Protein AF-A0A6A0AIS4-F1 (afdb_monomer_lite)

Foldseek 3Di:
DDDPCPVVVLVVVLVVQLVVQVVCVVPVVDPDSSNVVSVVVSVVVVVVLQVVVVLVVLVVVCVVCVPPPVDDRFDQPVVPDDSHDGDDD

Structure (mmCIF, N/CA/C/O backbone):
data_AF-A0A6A0AIS4-F1
#
_entry.id   AF-A0A6A0AIS4-F1
#
loop_
_atom_site.group_PDB
_atom_site.id
_atom_site.type_symbol
_atom_site.label_atom_id
_atom_site.label_alt_id
_atom_site.label_comp_id
_atom_site.label_asym_id
_atom_site.label_entity_id
_atom_site.label_seq_id
_atom_site.pdb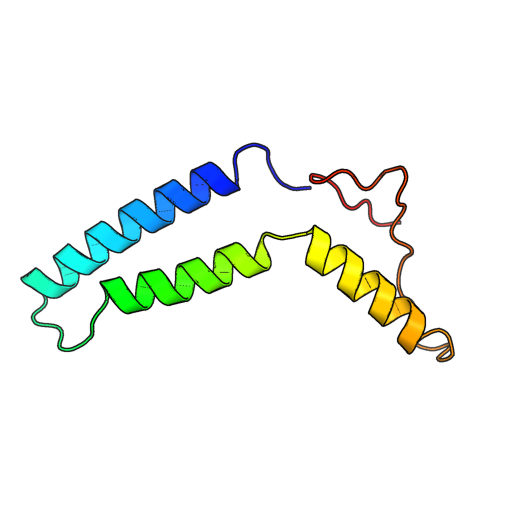x_PDB_ins_code
_atom_site.Cartn_x
_atom_site.Cartn_y
_atom_site.Cartn_z
_atom_site.occupancy
_atom_site.B_iso_or_equiv
_atom_site.auth_seq_id
_atom_site.auth_comp_id
_atom_site.auth_asym_id
_atom_site.auth_atom_id
_atom_site.pdbx_PDB_model_num
ATOM 1 N N . VAL A 1 1 ? -12.544 5.368 8.612 1.00 54.94 1 VAL A N 1
ATOM 2 C CA . VAL A 1 1 ? -13.559 4.916 7.628 1.00 54.94 1 VAL A CA 1
ATOM 3 C C . VAL A 1 1 ? -12.847 4.482 6.355 1.00 54.94 1 VAL A C 1
ATOM 5 O O . VAL A 1 1 ? -12.142 5.328 5.819 1.00 54.94 1 VAL A O 1
ATOM 8 N N . GLN A 1 2 ? -12.960 3.230 5.874 1.00 56.97 2 GLN A N 1
ATOM 9 C CA . GLN A 1 2 ? -12.463 2.913 4.519 1.00 56.97 2 GLN A CA 1
ATOM 10 C C . GLN A 1 2 ? -13.298 3.687 3.517 1.00 56.97 2 GLN A C 1
ATOM 12 O O . GLN A 1 2 ? -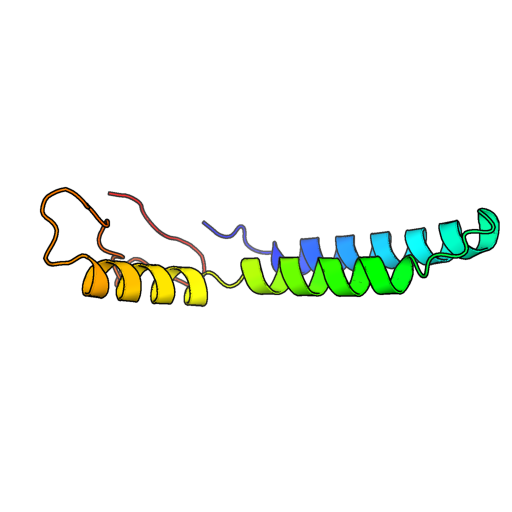14.529 3.582 3.515 1.00 56.97 2 GLN A O 1
ATOM 17 N N . ARG A 1 3 ? -12.633 4.437 2.641 1.00 67.44 3 ARG A N 1
ATOM 18 C CA . ARG A 1 3 ? -13.317 5.022 1.493 1.00 67.44 3 ARG A CA 1
ATOM 19 C C . ARG A 1 3 ? -13.786 3.870 0.592 1.00 67.44 3 ARG A C 1
ATOM 21 O O . ARG A 1 3 ? -12.993 2.971 0.314 1.00 67.44 3 ARG A O 1
ATOM 28 N N . PRO A 1 4 ? -15.059 3.835 0.167 1.00 71.69 4 PRO A N 1
ATOM 29 C CA . PRO A 1 4 ? -15.489 2.872 -0.844 1.00 71.69 4 PRO A CA 1
ATOM 30 C C . PRO A 1 4 ? -14.575 2.977 -2.074 1.00 71.69 4 PRO A C 1
ATOM 32 O O . PRO A 1 4 ? -14.283 4.087 -2.509 1.00 71.69 4 PRO A O 1
ATOM 35 N N . GLY A 1 5 ? -14.108 1.842 -2.600 1.00 78.75 5 GLY A N 1
ATOM 36 C CA . GLY A 1 5 ? -13.216 1.813 -3.765 1.00 78.75 5 GLY A CA 1
ATOM 37 C C . GLY A 1 5 ? -11.715 1.908 -3.459 1.00 78.75 5 GLY A C 1
ATOM 38 O O . GLY A 1 5 ? -10.918 1.958 -4.392 1.00 78.75 5 GLY A O 1
ATOM 39 N N . VAL A 1 6 ? -11.295 1.979 -2.185 1.00 83.50 6 VAL A N 1
ATOM 40 C CA . VAL A 1 6 ? -9.867 2.131 -1.835 1.00 83.50 6 VAL A CA 1
ATOM 41 C C . VAL A 1 6 ? -9.025 0.936 -2.274 1.00 83.50 6 VAL A C 1
ATOM 43 O O . VAL A 1 6 ? -7.911 1.135 -2.743 1.00 83.50 6 VAL A O 1
ATOM 46 N N . ALA A 1 7 ? -9.543 -0.288 -2.161 1.00 84.12 7 ALA A N 1
ATOM 47 C CA . ALA A 1 7 ? -8.804 -1.479 -2.571 1.00 84.12 7 ALA A CA 1
ATOM 48 C C . ALA A 1 7 ? -8.597 -1.505 -4.092 1.00 84.12 7 ALA A C 1
ATOM 50 O O . ALA A 1 7 ? -7.513 -1.833 -4.564 1.00 84.12 7 ALA A O 1
ATOM 51 N N . GLU A 1 8 ? -9.618 -1.108 -4.850 1.00 87.44 8 GLU A N 1
ATOM 52 C CA . GLU A 1 8 ? -9.591 -1.014 -6.306 1.00 87.44 8 GLU A CA 1
ATOM 53 C C . GLU A 1 8 ? -8.643 0.091 -6.787 1.00 87.44 8 GLU A C 1
ATOM 55 O O . GLU A 1 8 ? -7.855 -0.136 -7.705 1.00 87.44 8 GLU A O 1
ATOM 60 N N . ALA A 1 9 ? -8.667 1.262 -6.140 1.00 88.81 9 ALA A N 1
ATOM 61 C CA . ALA A 1 9 ? -7.736 2.352 -6.432 1.00 88.81 9 ALA A CA 1
ATOM 62 C C . ALA A 1 9 ? -6.283 1.930 -6.165 1.00 88.81 9 ALA A C 1
ATOM 64 O O . ALA A 1 9 ? -5.418 2.088 -7.019 1.00 88.81 9 ALA A O 1
ATOM 65 N N . ILE A 1 10 ? -6.034 1.294 -5.020 1.00 89.00 10 ILE A N 1
ATOM 66 C CA . ILE A 1 10 ? -4.705 0.808 -4.648 1.00 89.00 10 ILE A CA 1
ATOM 67 C C . ILE A 1 10 ? -4.220 -0.295 -5.595 1.00 89.00 10 ILE A C 1
ATOM 69 O O . ILE A 1 10 ? -3.054 -0.304 -5.981 1.00 89.00 10 ILE A O 1
ATOM 73 N N . ALA A 1 11 ? -5.098 -1.210 -6.013 1.00 91.31 11 ALA A N 1
ATOM 74 C CA . ALA A 1 11 ? -4.7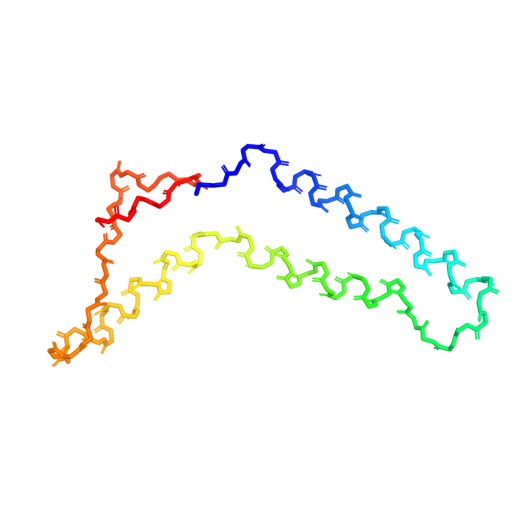53 -2.232 -6.998 1.00 91.31 11 ALA A CA 1
ATOM 75 C C . ALA A 1 11 ? -4.339 -1.612 -8.342 1.00 91.31 11 ALA A C 1
ATOM 77 O O . ALA A 1 11 ? -3.366 -2.062 -8.951 1.00 91.31 11 ALA A O 1
ATOM 78 N N . MET A 1 12 ? -5.043 -0.563 -8.782 1.00 95.31 12 MET A N 1
ATOM 79 C CA . MET A 1 12 ? -4.685 0.189 -9.985 1.00 95.31 12 MET A CA 1
ATOM 80 C C . MET A 1 12 ? -3.318 0.868 -9.837 1.00 95.31 12 MET A C 1
ATOM 82 O O . MET A 1 12 ? -2.471 0.742 -10.722 1.00 95.31 12 MET A O 1
ATOM 86 N N . ASP A 1 13 ? -3.067 1.525 -8.707 1.00 94.69 13 ASP A N 1
ATOM 87 C CA . ASP A 1 13 ? -1.794 2.201 -8.448 1.00 94.69 13 ASP A CA 1
ATOM 88 C C . ASP A 1 13 ? -0.624 1.210 -8.432 1.00 94.69 13 ASP A C 1
ATOM 90 O O . ASP A 1 13 ? 0.396 1.438 -9.084 1.00 94.69 13 ASP A O 1
ATOM 94 N N . VAL A 1 14 ? -0.783 0.062 -7.764 1.00 95.38 14 VAL A N 1
ATOM 95 C CA . VAL A 1 14 ? 0.218 -1.018 -7.752 1.00 95.38 14 VAL A CA 1
ATOM 96 C C . VAL A 1 14 ? 0.494 -1.529 -9.166 1.00 95.38 14 VAL A C 1
ATOM 98 O O . VAL A 1 14 ? 1.653 -1.733 -9.531 1.00 95.38 14 VAL A O 1
ATOM 101 N N . PHE A 1 15 ? -0.543 -1.703 -9.988 1.00 95.44 15 PHE A N 1
ATOM 102 C CA . PHE A 1 15 ? -0.383 -2.122 -11.379 1.00 95.44 15 PHE A CA 1
ATOM 103 C C . PHE A 1 15 ? 0.445 -1.111 -12.189 1.00 95.44 15 PHE A C 1
ATOM 105 O O . PHE A 1 15 ? 1.393 -1.500 -12.880 1.00 95.44 15 PHE A O 1
ATOM 112 N N . ILE A 1 16 ? 0.135 0.183 -12.063 1.00 97.31 16 ILE A N 1
ATOM 113 C CA . ILE A 1 16 ? 0.869 1.263 -12.736 1.00 97.31 16 ILE A CA 1
ATOM 114 C C . ILE A 1 16 ? 2.327 1.300 -12.258 1.00 97.31 16 ILE A C 1
ATOM 116 O O . ILE A 1 16 ? 3.245 1.335 -13.080 1.00 97.31 16 ILE A O 1
ATOM 120 N N . LEU A 1 17 ? 2.560 1.234 -10.945 1.00 96.44 17 LEU A N 1
ATOM 121 C CA . LEU A 1 17 ? 3.902 1.235 -10.357 1.00 96.44 17 LEU A CA 1
ATOM 122 C C . LEU A 1 17 ? 4.734 0.042 -10.825 1.00 96.44 17 LEU A C 1
ATOM 124 O O . LEU A 1 17 ? 5.905 0.203 -11.164 1.00 96.44 17 LEU A O 1
ATOM 128 N N . ARG A 1 18 ? 4.133 -1.147 -10.912 1.00 95.88 18 ARG A N 1
ATOM 129 C CA . ARG A 1 18 ? 4.808 -2.351 -11.403 1.00 95.88 18 ARG A CA 1
ATOM 130 C C . ARG A 1 18 ? 5.212 -2.214 -12.870 1.00 95.88 18 ARG A C 1
ATOM 132 O O . ARG A 1 18 ? 6.306 -2.629 -13.257 1.00 95.88 18 ARG A O 1
ATOM 139 N N . TRP A 1 19 ? 4.354 -1.606 -13.688 1.00 95.81 19 TRP A N 1
ATOM 140 C CA . TRP A 1 19 ? 4.670 -1.312 -15.084 1.00 95.81 19 TRP A CA 1
ATOM 141 C C . TRP A 1 19 ? 5.817 -0.298 -15.212 1.00 95.81 19 TRP A C 1
ATOM 143 O O . TRP A 1 19 ? 6.775 -0.538 -15.952 1.00 95.81 19 TRP A O 1
ATOM 153 N N . LEU A 1 20 ? 5.783 0.785 -14.430 1.00 95.94 20 LEU A N 1
ATOM 154 C CA . LEU A 1 20 ? 6.862 1.775 -14.376 1.00 95.94 20 LEU A CA 1
ATOM 155 C C . LEU A 1 20 ? 8.179 1.168 -13.880 1.00 95.94 20 LEU A C 1
ATOM 157 O O . LEU A 1 20 ? 9.233 1.471 -14.431 1.00 95.94 20 LEU A O 1
ATOM 161 N N . ALA A 1 21 ? 8.134 0.268 -12.899 1.00 94.38 21 ALA A N 1
ATOM 162 C CA . ALA A 1 21 ? 9.300 -0.453 -12.398 1.00 94.38 21 ALA A CA 1
ATOM 163 C C . ALA A 1 21 ? 9.940 -1.342 -13.476 1.00 94.38 21 ALA A C 1
ATOM 165 O O . ALA A 1 21 ? 11.165 -1.370 -13.616 1.00 94.38 21 ALA A O 1
ATOM 166 N N . ALA A 1 22 ? 9.125 -2.025 -14.287 1.00 92.38 22 ALA A N 1
ATOM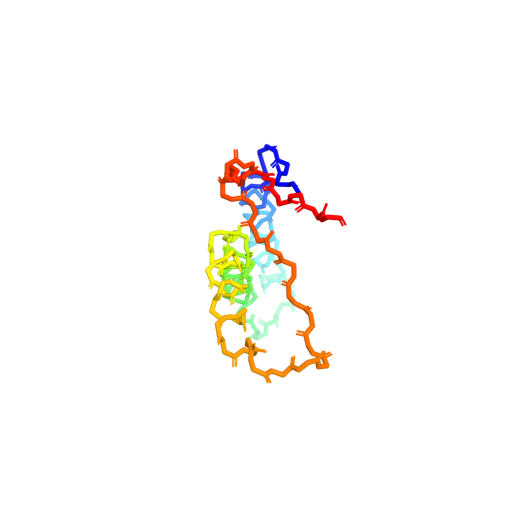 167 C CA . ALA A 1 22 ? 9.615 -2.805 -15.421 1.00 92.38 22 ALA A CA 1
ATOM 168 C C . ALA A 1 22 ? 10.277 -1.910 -16.484 1.00 92.38 22 ALA A C 1
ATOM 170 O O . ALA A 1 22 ? 11.336 -2.255 -17.019 1.00 92.38 22 ALA A O 1
ATOM 171 N N . LEU A 1 23 ? 9.696 -0.735 -16.752 1.00 93.31 23 LEU A N 1
ATOM 172 C CA . LEU A 1 23 ? 10.280 0.254 -17.655 1.00 93.31 23 LEU A CA 1
ATOM 173 C C . LEU A 1 23 ? 11.605 0.802 -17.098 1.00 93.31 23 LEU A C 1
ATOM 175 O O . LEU A 1 23 ? 12.622 0.775 -17.786 1.00 93.31 23 LEU A O 1
ATOM 179 N N . ALA A 1 24 ? 11.638 1.212 -15.832 1.00 92.25 24 ALA A N 1
ATOM 180 C CA . ALA A 1 24 ? 12.838 1.716 -15.172 1.00 92.25 24 ALA A CA 1
ATOM 181 C C . ALA A 1 24 ? 13.971 0.679 -15.165 1.00 92.25 24 ALA A C 1
ATOM 183 O O . ALA A 1 24 ? 15.114 1.019 -15.460 1.00 92.25 24 ALA A O 1
ATOM 184 N N . ARG A 1 25 ? 13.665 -0.602 -14.925 1.00 88.75 25 ARG A N 1
ATOM 185 C CA . ARG A 1 25 ? 14.650 -1.690 -15.017 1.00 88.75 25 ARG A CA 1
ATOM 186 C C . ARG A 1 25 ? 15.214 -1.827 -16.433 1.00 88.75 25 ARG A C 1
ATOM 188 O O . ARG A 1 25 ? 16.427 -1.926 -16.602 1.00 88.75 25 ARG A O 1
ATOM 195 N N . ARG A 1 26 ? 14.347 -1.801 -17.453 1.00 87.69 26 ARG A N 1
ATOM 196 C CA . ARG A 1 26 ? 14.742 -1.956 -18.863 1.00 87.69 26 ARG A CA 1
ATOM 197 C C . ARG A 1 26 ? 15.614 -0.802 -19.366 1.00 87.69 26 ARG A C 1
ATOM 199 O O . ARG A 1 26 ? 16.549 -1.050 -20.121 1.00 87.69 26 ARG A O 1
ATOM 206 N N . TRP A 1 27 ? 15.314 0.434 -18.972 1.00 89.12 27 TRP A N 1
ATOM 207 C CA . TRP A 1 27 ? 15.987 1.630 -19.499 1.00 89.12 27 TRP A CA 1
ATOM 208 C C . TRP A 1 27 ? 17.109 2.148 -18.589 1.00 89.12 27 TRP A C 1
ATOM 210 O O . TRP A 1 27 ? 18.074 2.727 -19.077 1.00 89.12 27 TRP A O 1
ATOM 220 N N . GLY A 1 28 ? 17.022 1.907 -17.280 1.00 83.69 28 GLY A N 1
ATOM 221 C CA . GLY A 1 28 ? 17.959 2.415 -16.275 1.00 83.69 28 GLY A CA 1
ATOM 222 C C . GLY A 1 28 ? 19.173 1.528 -15.995 1.00 83.69 28 GLY A C 1
ATOM 223 O O . GLY A 1 28 ? 19.985 1.899 -15.153 1.00 83.69 28 GLY A O 1
ATOM 224 N N . ARG A 1 29 ? 19.310 0.361 -16.653 1.00 80.62 29 ARG A N 1
ATOM 225 C CA . ARG A 1 29 ? 20.389 -0.627 -16.399 1.00 80.62 29 ARG A CA 1
ATOM 226 C C . ARG A 1 29 ? 20.563 -0.966 -14.909 1.00 80.62 29 ARG A C 1
ATOM 228 O O . ARG A 1 29 ? 21.674 -1.165 -14.425 1.00 80.62 29 ARG A O 1
ATOM 235 N N . LEU A 1 30 ? 19.457 -1.007 -14.175 1.00 83.19 30 LEU A N 1
ATOM 236 C CA . LEU A 1 30 ? 19.468 -1.301 -12.748 1.00 83.19 30 LEU A CA 1
ATOM 237 C C . LEU A 1 30 ? 19.681 -2.802 -12.532 1.00 83.19 30 LEU A C 1
ATOM 239 O O . LEU A 1 30 ? 19.023 -3.622 -13.170 1.00 83.19 30 LEU A O 1
ATOM 243 N N . ASN A 1 31 ? 20.562 -3.155 -11.594 1.00 83.38 31 ASN A N 1
ATOM 244 C CA . ASN A 1 31 ? 20.768 -4.549 -11.177 1.00 83.38 31 ASN A CA 1
ATOM 245 C C . ASN A 1 31 ? 19.677 -5.049 -10.215 1.00 83.38 31 ASN A C 1
ATOM 247 O O . ASN A 1 31 ? 19.607 -6.240 -9.925 1.00 83.38 31 ASN A O 1
ATOM 251 N N . THR A 1 32 ? 18.824 -4.149 -9.725 1.00 85.38 32 THR A N 1
ATOM 252 C CA . THR A 1 32 ? 17.737 -4.462 -8.795 1.00 85.38 32 THR A CA 1
ATOM 253 C C . THR A 1 32 ? 16.482 -4.896 -9.545 1.00 85.38 32 THR A C 1
ATOM 255 O O . THR A 1 32 ? 16.064 -4.245 -10.508 1.00 85.38 32 THR A O 1
ATOM 258 N N . ASP A 1 33 ? 15.832 -5.958 -9.067 1.00 89.06 33 ASP A N 1
ATOM 259 C CA . ASP A 1 33 ? 14.515 -6.367 -9.558 1.00 89.06 33 ASP A CA 1
ATOM 260 C C . ASP A 1 33 ? 13.412 -5.453 -8.998 1.00 89.06 33 ASP A C 1
ATOM 262 O O . ASP A 1 33 ? 12.735 -5.768 -8.020 1.00 89.06 33 ASP A O 1
ATOM 266 N N . LEU A 1 34 ? 13.271 -4.266 -9.600 1.00 91.12 34 LEU A N 1
ATOM 267 C CA . LEU A 1 34 ? 12.269 -3.283 -9.184 1.00 91.12 34 LEU A CA 1
ATOM 268 C C . LEU A 1 34 ? 10.827 -3.827 -9.217 1.00 91.12 34 LEU A C 1
ATOM 270 O O . LEU A 1 34 ? 10.098 -3.552 -8.267 1.00 91.12 34 LEU A O 1
ATOM 274 N N . PRO A 1 35 ? 10.382 -4.587 -10.243 1.00 92.31 35 PRO A N 1
ATOM 275 C CA . PRO A 1 35 ? 9.069 -5.230 -10.209 1.00 92.31 35 PRO A CA 1
ATOM 276 C C . PRO A 1 35 ? 8.843 -6.095 -8.966 1.00 92.31 35 PRO A C 1
ATOM 278 O O . PRO A 1 35 ? 7.811 -5.951 -8.319 1.00 92.31 35 PRO A O 1
ATOM 281 N N . SER A 1 36 ? 9.813 -6.935 -8.592 1.00 93.38 36 SER A N 1
ATOM 282 C CA . SER A 1 36 ? 9.697 -7.772 -7.391 1.00 93.38 36 SER A CA 1
ATOM 283 C C . SER A 1 36 ? 9.629 -6.950 -6.104 1.00 93.38 36 SER A C 1
ATOM 285 O O . SER A 1 36 ? 8.867 -7.292 -5.205 1.00 93.38 36 SER A O 1
ATOM 287 N N . LEU A 1 37 ? 10.369 -5.839 -6.029 1.00 93.31 37 LEU A N 1
ATOM 288 C CA . LEU A 1 37 ? 10.290 -4.916 -4.894 1.00 93.31 37 LEU A CA 1
ATOM 289 C C . LEU A 1 37 ? 8.895 -4.281 -4.769 1.00 93.31 37 LEU A C 1
ATOM 291 O O . LEU A 1 37 ? 8.361 -4.165 -3.666 1.00 93.31 37 LEU A O 1
ATOM 295 N N . VAL A 1 38 ? 8.288 -3.891 -5.896 1.00 94.88 38 VAL A N 1
ATOM 296 C CA . VAL A 1 38 ? 6.910 -3.374 -5.921 1.00 94.88 38 VAL A CA 1
ATOM 297 C C . VAL A 1 38 ? 5.916 -4.448 -5.476 1.00 94.88 38 VAL A C 1
ATOM 299 O O . VAL A 1 38 ? 5.016 -4.140 -4.697 1.00 94.88 38 VAL A O 1
ATOM 302 N N . ASP A 1 39 ? 6.091 -5.697 -5.915 1.00 94.25 39 ASP A N 1
ATOM 303 C CA . ASP A 1 39 ? 5.225 -6.817 -5.526 1.00 94.25 39 ASP A CA 1
ATOM 304 C C . ASP A 1 39 ? 5.283 -7.076 -4.000 1.00 94.25 39 ASP A C 1
ATOM 306 O O . ASP A 1 39 ? 4.246 -7.258 -3.353 1.00 94.25 39 ASP A O 1
ATOM 310 N N . GLU A 1 40 ? 6.476 -7.031 -3.394 1.00 94.38 40 GLU A N 1
ATOM 311 C CA . GLU A 1 40 ? 6.653 -7.189 -1.943 1.00 94.38 40 GLU A CA 1
ATOM 312 C C . GLU A 1 40 ? 6.015 -6.038 -1.153 1.00 94.38 40 GLU A C 1
ATOM 314 O O . GLU A 1 40 ? 5.258 -6.270 -0.199 1.00 94.38 40 GLU A O 1
ATOM 319 N N . TRP A 1 41 ? 6.263 -4.798 -1.582 1.00 93.69 41 TRP A N 1
ATOM 320 C CA . TRP A 1 41 ? 5.669 -3.613 -0.971 1.00 93.69 41 TRP A CA 1
ATOM 321 C C . TRP A 1 41 ? 4.137 -3.647 -1.043 1.00 93.69 41 TRP A C 1
ATOM 323 O O . TRP A 1 41 ? 3.465 -3.473 -0.022 1.00 93.69 41 TRP A O 1
ATOM 333 N N . ALA A 1 42 ? 3.579 -3.959 -2.216 1.00 93.12 42 ALA A N 1
ATOM 334 C CA . ALA A 1 42 ? 2.139 -4.068 -2.421 1.00 93.12 42 ALA A CA 1
ATOM 335 C C . ALA A 1 42 ? 1.520 -5.137 -1.515 1.00 93.12 42 ALA A C 1
ATOM 337 O O . ALA A 1 42 ? 0.482 -4.903 -0.898 1.00 93.12 42 ALA A O 1
ATOM 338 N N . SER A 1 43 ? 2.178 -6.292 -1.372 1.00 91.25 43 SER A N 1
ATOM 339 C CA . SER A 1 43 ? 1.735 -7.341 -0.452 1.00 91.25 43 SER A CA 1
ATOM 340 C C . SER A 1 43 ? 1.639 -6.835 0.992 1.00 91.25 43 SER A C 1
ATOM 342 O O . SER A 1 43 ? 0.684 -7.169 1.694 1.00 91.25 43 SER A O 1
ATOM 344 N N . SER A 1 44 ? 2.587 -6.006 1.446 1.00 89.69 44 SER A N 1
ATOM 345 C CA . SER A 1 44 ? 2.523 -5.397 2.782 1.00 89.69 44 SER A CA 1
ATOM 346 C C . SER A 1 44 ? 1.386 -4.397 2.920 1.00 89.69 44 SER A C 1
ATOM 348 O O . SER A 1 44 ? 0.607 -4.486 3.867 1.00 89.69 44 SER A O 1
ATOM 350 N N . LEU A 1 45 ? 1.229 -3.520 1.933 1.00 88.75 45 LEU A N 1
ATOM 351 C CA . LEU A 1 45 ? 0.166 -2.524 1.905 1.00 88.75 45 LEU A CA 1
ATOM 352 C C . LEU A 1 45 ? -1.231 -3.178 1.946 1.00 88.75 45 LEU A C 1
ATOM 354 O O . LEU A 1 45 ? -2.097 -2.774 2.721 1.00 88.75 45 LEU A O 1
ATOM 358 N N . PHE A 1 46 ? -1.442 -4.252 1.176 1.00 86.31 46 PHE A N 1
ATOM 359 C CA . PHE A 1 46 ? -2.695 -5.016 1.207 1.00 86.31 46 PHE A CA 1
ATOM 360 C C . PHE A 1 46 ? -2.939 -5.730 2.540 1.00 86.31 46 PHE A C 1
ATOM 362 O O . PHE A 1 46 ? -4.094 -5.873 2.942 1.00 86.31 46 PHE A O 1
ATOM 369 N N . ARG A 1 47 ? -1.887 -6.152 3.256 1.00 83.56 47 ARG A N 1
ATOM 370 C CA . ARG A 1 47 ? -2.035 -6.709 4.612 1.00 83.56 47 ARG A CA 1
ATOM 371 C C . ARG A 1 47 ? -2.479 -5.655 5.625 1.00 83.56 47 ARG A C 1
ATOM 373 O O . ARG A 1 47 ? -3.238 -6.000 6.528 1.00 83.56 47 ARG A O 1
ATOM 380 N N . GLU A 1 48 ? -2.010 -4.419 5.487 1.00 78.00 48 GLU A N 1
ATOM 381 C CA . GLU A 1 48 ? -2.355 -3.302 6.379 1.00 78.00 48 GLU A CA 1
ATOM 382 C C . GLU A 1 48 ? -3.773 -2.766 6.140 1.00 78.00 48 GLU A C 1
ATOM 384 O O . GLU A 1 48 ? -4.416 -2.285 7.068 1.00 78.00 48 GLU A O 1
ATOM 389 N N . LEU A 1 49 ? -4.315 -2.922 4.929 1.00 77.75 49 LEU A N 1
ATOM 390 C CA . LEU A 1 49 ? -5.692 -2.531 4.601 1.00 77.75 49 LEU A CA 1
ATOM 391 C C . LEU A 1 49 ? -6.777 -3.398 5.265 1.00 77.75 49 LEU A C 1
ATOM 393 O O . LEU A 1 49 ? -7.957 -3.048 5.204 1.00 77.75 49 LEU A O 1
ATOM 397 N N . ASP A 1 50 ? -6.434 -4.525 5.893 1.00 73.00 50 ASP A N 1
ATOM 398 C CA . ASP A 1 50 ? -7.412 -5.380 6.571 1.00 73.00 50 ASP A CA 1
ATOM 399 C C . ASP A 1 50 ? -7.761 -4.851 7.974 1.00 73.00 50 ASP A C 1
ATOM 401 O O . ASP A 1 50 ? -7.237 -5.299 8.996 1.00 73.00 50 ASP A O 1
ATOM 405 N N . TYR A 1 51 ? -8.731 -3.936 8.046 1.00 66.88 51 TYR A N 1
ATOM 406 C CA . TYR A 1 51 ? -9.235 -3.412 9.322 1.00 66.88 51 TYR A CA 1
ATOM 407 C C . TYR A 1 51 ? -9.900 -4.461 10.223 1.00 66.88 51 TYR A C 1
ATOM 409 O O . TYR A 1 51 ? -10.107 -4.206 11.409 1.00 66.88 51 TYR A O 1
ATOM 417 N N . ARG A 1 52 ? -10.210 -5.667 9.722 1.00 66.12 52 ARG A N 1
ATOM 418 C CA . ARG A 1 52 ? -10.674 -6.761 10.591 1.00 66.12 52 ARG A CA 1
ATOM 419 C C . ARG A 1 52 ? -9.524 -7.265 11.457 1.00 66.12 52 ARG A C 1
ATOM 421 O O . ARG A 1 52 ? -9.738 -7.568 12.629 1.00 66.12 52 ARG A O 1
ATOM 428 N N . ARG A 1 53 ? -8.302 -7.310 10.911 1.00 68.50 53 ARG A N 1
ATOM 429 C CA . ARG A 1 53 ? -7.088 -7.630 11.679 1.00 68.50 53 ARG A CA 1
ATOM 430 C C . ARG A 1 53 ? -6.776 -6.555 12.703 1.00 68.50 53 ARG A C 1
ATOM 432 O O . ARG A 1 53 ? -6.460 -6.894 13.839 1.00 68.50 53 ARG A O 1
ATOM 439 N N . GLU A 1 54 ? -6.919 -5.287 12.333 1.00 70.19 54 GLU A N 1
ATOM 440 C CA . GLU A 1 54 ? -6.747 -4.175 13.270 1.00 70.19 54 GLU A CA 1
ATOM 441 C C . GLU A 1 54 ? -7.750 -4.261 14.431 1.00 70.19 54 GLU A C 1
ATOM 443 O O . GLU A 1 54 ? -7.355 -4.205 15.596 1.00 70.19 54 GLU A O 1
ATOM 448 N N . ALA A 1 55 ? -9.026 -4.538 14.139 1.00 71.62 55 ALA A N 1
ATOM 449 C CA . ALA A 1 55 ? -10.052 -4.720 15.162 1.00 71.62 55 ALA A CA 1
ATOM 450 C C . ALA A 1 55 ? -9.765 -5.911 16.100 1.00 71.62 55 ALA A C 1
ATOM 452 O O . ALA A 1 55 ? -9.909 -5.798 17.319 1.00 71.62 55 ALA A O 1
ATOM 453 N N . LEU A 1 56 ? -9.317 -7.049 15.558 1.00 75.88 56 LEU A N 1
ATOM 454 C CA . LEU A 1 56 ? -8.937 -8.223 16.354 1.00 75.88 56 LEU A CA 1
ATOM 455 C C . LEU A 1 56 ? -7.702 -7.958 17.225 1.00 75.88 56 LEU A C 1
ATOM 457 O O . LEU A 1 56 ? -7.667 -8.367 18.388 1.00 75.88 56 LEU A O 1
ATOM 461 N N . ASN A 1 57 ? -6.702 -7.260 16.687 1.00 79.06 57 ASN A N 1
ATOM 462 C CA . ASN A 1 57 ? -5.507 -6.885 17.436 1.00 79.06 57 ASN A CA 1
ATOM 463 C C . ASN A 1 57 ? -5.845 -5.917 18.569 1.00 79.06 57 ASN A C 1
ATOM 465 O O . ASN A 1 57 ? -5.375 -6.118 19.685 1.00 79.06 57 ASN A O 1
ATOM 469 N N . ALA A 1 58 ? -6.716 -4.937 18.334 1.00 76.38 58 ALA A N 1
ATOM 470 C CA . ALA A 1 58 ? -7.178 -4.021 19.370 1.00 76.38 58 ALA A CA 1
ATOM 471 C C . ALA A 1 58 ? -8.002 -4.732 20.465 1.00 76.38 58 ALA A C 1
ATOM 473 O O . ALA A 1 58 ? -7.834 -4.429 21.646 1.00 76.38 58 ALA A O 1
ATOM 474 N N . GLN A 1 59 ? -8.826 -5.732 20.121 1.00 79.38 59 GLN A N 1
ATOM 475 C CA . GLN A 1 59 ? -9.504 -6.567 21.126 1.00 79.38 59 GLN A CA 1
ATOM 476 C C . GLN A 1 59 ? -8.513 -7.381 21.965 1.00 79.38 59 GLN A C 1
ATOM 478 O O . GLN A 1 59 ? -8.607 -7.377 23.192 1.00 79.38 59 GLN A O 1
ATOM 483 N N . ARG A 1 60 ? -7.532 -8.034 21.328 1.00 82.69 60 ARG A N 1
ATOM 484 C CA . ARG A 1 60 ? -6.469 -8.764 22.041 1.00 82.69 60 ARG A CA 1
ATOM 485 C C . ARG A 1 60 ? -5.655 -7.844 22.942 1.00 82.69 60 ARG A C 1
ATOM 487 O O . ARG A 1 60 ? -5.382 -8.206 24.080 1.00 82.69 60 ARG A O 1
ATOM 494 N N . PHE A 1 61 ? -5.308 -6.658 22.455 1.00 81.94 61 PHE A N 1
ATOM 495 C CA . PHE A 1 61 ? -4.596 -5.642 23.221 1.00 81.94 61 PHE A CA 1
ATOM 496 C C . PHE A 1 61 ? -5.409 -5.223 24.454 1.00 81.94 61 PHE A C 1
ATOM 498 O O . PHE A 1 61 ? -4.889 -5.230 25.565 1.00 81.94 61 PHE A O 1
ATOM 505 N N . LYS A 1 62 ? -6.720 -4.996 24.307 1.00 81.06 62 LYS A N 1
ATOM 506 C CA . LYS A 1 62 ? -7.611 -4.724 25.443 1.00 81.06 62 LYS A CA 1
ATOM 507 C C . LYS A 1 62 ? -7.612 -5.854 26.481 1.00 81.06 62 LYS A C 1
ATOM 509 O O . LYS A 1 62 ? -7.582 -5.566 27.671 1.00 81.06 62 LYS A O 1
ATOM 514 N N . THR A 1 63 ? -7.642 -7.121 26.058 1.00 82.31 63 THR A N 1
ATOM 515 C CA . THR A 1 63 ? -7.579 -8.273 26.978 1.00 82.31 63 THR A CA 1
ATOM 516 C C . THR A 1 63 ? -6.225 -8.379 27.675 1.00 82.31 63 THR A C 1
ATOM 518 O O . THR A 1 63 ? -6.174 -8.641 28.871 1.00 82.31 63 THR A O 1
ATOM 521 N N . LEU A 1 64 ? -5.128 -8.169 26.947 1.00 84.50 64 LEU A N 1
ATOM 522 C CA . LEU A 1 64 ? -3.778 -8.274 27.500 1.00 84.50 64 LEU A CA 1
ATOM 523 C C . LEU A 1 64 ? -3.478 -7.170 28.511 1.00 84.50 64 LEU A C 1
ATOM 525 O O . LEU A 1 64 ? -2.809 -7.444 29.494 1.00 84.50 64 LEU A O 1
ATOM 529 N N . PHE A 1 65 ? -3.988 -5.958 28.308 1.00 81.44 65 PHE A N 1
ATOM 530 C CA . PHE A 1 65 ? -3.700 -4.808 29.169 1.00 81.44 65 PHE A CA 1
ATOM 531 C C . PHE A 1 65 ? -4.840 -4.463 30.136 1.00 81.44 65 PHE A C 1
ATOM 533 O O . PHE A 1 65 ? -4.781 -3.447 30.820 1.00 81.44 65 PHE A O 1
ATOM 540 N N . SER A 1 66 ? -5.85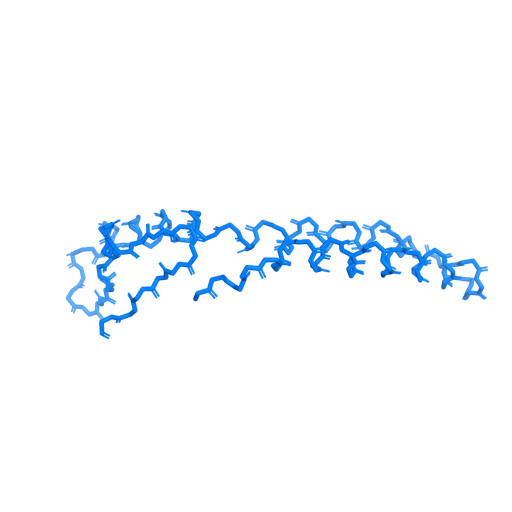7 -5.325 30.264 1.00 77.06 66 SER A N 1
ATOM 541 C CA . SER A 1 66 ? -7.037 -5.065 31.105 1.00 77.06 66 SER A CA 1
ATOM 542 C C . SER A 1 66 ? -6.729 -4.882 32.597 1.00 77.06 66 SER A C 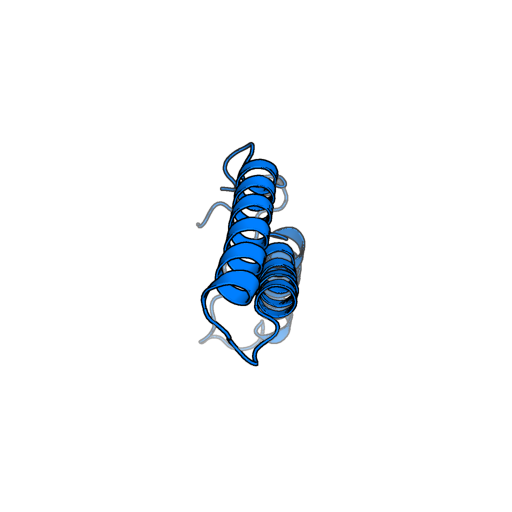1
ATOM 544 O O . SER A 1 66 ? -7.584 -4.418 33.343 1.00 77.06 66 SER A O 1
ATOM 546 N N . HIS A 1 67 ? -5.543 -5.298 33.042 1.00 80.62 67 HIS A N 1
ATOM 547 C CA . HIS A 1 67 ? -5.088 -5.230 34.430 1.00 80.62 67 HIS A CA 1
ATOM 548 C C . HIS A 1 67 ? -4.182 -4.019 34.722 1.00 80.62 67 HIS A C 1
ATOM 550 O O . HIS A 1 67 ? -3.840 -3.794 35.881 1.00 80.62 67 HIS A O 1
ATOM 556 N N . MET A 1 68 ? -3.800 -3.233 33.709 1.00 80.56 68 MET A N 1
ATOM 557 C CA . MET A 1 68 ? -2.972 -2.035 33.877 1.00 80.56 68 MET A CA 1
ATOM 558 C C . MET A 1 68 ? -3.853 -0.782 33.886 1.00 80.56 68 MET A C 1
ATOM 560 O O . MET A 1 68 ? -4.395 -0.397 32.855 1.00 80.56 68 MET A O 1
ATOM 564 N N . GLN A 1 69 ? -3.975 -0.114 35.038 1.00 72.19 69 GLN A N 1
ATOM 565 C CA . GLN A 1 69 ? -4.783 1.113 35.176 1.00 72.19 69 GLN A CA 1
ATOM 566 C C . GLN A 1 69 ? -4.241 2.302 34.361 1.00 72.19 69 GLN A C 1
ATOM 568 O O . GLN A 1 69 ? -4.975 3.247 34.089 1.00 72.19 69 GLN A O 1
ATOM 573 N N . GLU A 1 70 ? -2.976 2.242 33.944 1.00 79.69 70 GLU A N 1
ATOM 574 C CA . GLU A 1 70 ? -2.296 3.266 33.141 1.00 79.69 70 GLU A CA 1
ATOM 575 C C . GLU A 1 70 ? -2.581 3.137 31.633 1.00 79.69 70 GLU A C 1
ATOM 577 O O . GLU A 1 70 ? -2.308 4.065 30.872 1.00 79.69 70 GLU A O 1
ATOM 582 N N . VAL A 1 71 ? -3.136 2.003 31.181 1.00 73.12 71 VAL A N 1
ATOM 583 C CA . VAL A 1 71 ? -3.365 1.714 29.759 1.00 73.12 71 VAL A CA 1
ATOM 584 C C . VAL A 1 71 ? -4.863 1.712 29.456 1.00 73.12 71 VAL A C 1
ATOM 586 O O . VAL A 1 71 ? -5.588 0.775 29.784 1.00 73.12 71 VAL A O 1
ATOM 589 N N . TYR A 1 72 ? -5.335 2.755 28.769 1.00 72.62 72 TYR A N 1
ATOM 590 C CA . TYR A 1 72 ? -6.708 2.831 28.268 1.00 72.62 72 TYR A CA 1
ATOM 591 C C . TYR A 1 72 ? -6.787 2.377 26.807 1.00 72.62 72 TYR A C 1
ATOM 593 O O . TYR A 1 72 ? -6.162 2.964 25.925 1.00 72.62 72 TYR A O 1
ATOM 601 N N . VAL A 1 73 ? -7.599 1.350 26.541 1.00 68.44 73 VAL A N 1
ATOM 602 C CA . VAL A 1 73 ? -7.882 0.855 25.185 1.00 68.44 73 VAL A CA 1
ATOM 603 C C . VAL A 1 73 ? -9.360 1.109 24.871 1.00 68.44 73 VAL A C 1
ATOM 605 O O . VAL A 1 73 ? -10.220 0.488 25.510 1.00 68.44 73 VAL A O 1
ATOM 608 N N . PRO A 1 74 ? -9.695 1.996 23.914 1.00 65.50 74 PRO A N 1
ATOM 609 C CA . PRO A 1 74 ? -11.082 2.297 23.587 1.00 65.50 74 PRO A CA 1
ATOM 610 C C . PRO A 1 74 ? -11.811 1.042 23.093 1.00 65.50 74 PRO A C 1
ATOM 612 O O . PRO A 1 74 ? -11.278 0.217 22.348 1.00 65.50 74 PRO A O 1
ATOM 615 N N . SER A 1 75 ? -13.054 0.871 23.542 1.00 58.34 75 SER A N 1
ATOM 616 C CA . SER A 1 75 ? -13.864 -0.296 23.190 1.00 58.34 75 SER A CA 1
ATOM 617 C C . SER A 1 75 ? -14.314 -0.205 21.734 1.00 58.34 75 SER A C 1
ATOM 619 O O . SER A 1 75 ? -15.016 0.729 21.364 1.00 58.34 75 SER A O 1
ATOM 621 N N . ILE A 1 76 ? -13.962 -1.198 20.917 1.00 59.94 76 ILE A N 1
ATOM 622 C CA . ILE A 1 76 ? -14.487 -1.322 19.553 1.00 59.94 76 ILE A CA 1
ATOM 623 C C . ILE A 1 76 ? -15.976 -1.656 19.657 1.00 59.94 76 ILE A C 1
ATOM 625 O O . ILE A 1 76 ? -16.312 -2.728 20.152 1.00 59.94 76 ILE A O 1
ATOM 629 N N . LEU A 1 77 ? -16.857 -0.744 19.236 1.00 56.34 77 LEU A N 1
ATOM 630 C CA . LEU A 1 77 ? -18.316 -0.914 19.253 1.00 56.34 77 LEU A CA 1
ATOM 631 C C . LEU A 1 77 ? -18.750 -1.851 18.112 1.00 56.34 77 LEU A C 1
ATOM 633 O O . LEU A 1 77 ? -18.908 -1.379 16.983 1.00 56.34 77 LEU A O 1
ATOM 637 N N . PRO A 1 78 ? -19.002 -3.156 18.343 1.00 51.62 78 PRO A N 1
ATOM 638 C CA . PRO A 1 78 ? -19.214 -4.120 17.256 1.00 51.62 78 PRO A CA 1
ATOM 639 C C . PRO A 1 78 ? -20.471 -3.807 16.430 1.00 51.62 78 PRO A C 1
ATOM 641 O O . PRO A 1 78 ? -20.542 -4.123 15.251 1.00 51.62 78 PRO A O 1
ATOM 644 N N . GLN A 1 79 ? -21.437 -3.123 17.047 1.00 40.12 79 GLN A N 1
ATOM 645 C CA . GLN A 1 79 ? -22.727 -2.732 16.470 1.00 40.12 79 GLN A CA 1
ATOM 646 C C . GLN A 1 79 ? -22.620 -1.540 15.494 1.00 40.12 79 GLN A C 1
ATOM 648 O O . GLN A 1 79 ? -23.521 -1.326 14.691 1.00 40.12 79 GLN A O 1
ATOM 653 N N . LEU A 1 80 ? -21.511 -0.789 15.536 1.00 46.03 80 LEU A N 1
ATOM 654 C CA . LEU A 1 80 ? -21.177 0.301 14.603 1.00 46.03 80 LEU A CA 1
ATOM 655 C C . LEU A 1 80 ? -19.926 -0.012 13.762 1.00 46.03 80 LEU A C 1
ATOM 657 O O . LEU A 1 80 ? -19.572 0.751 12.864 1.00 46.03 80 LEU A O 1
ATOM 661 N N . THR A 1 81 ? -19.266 -1.144 14.026 1.00 40.97 81 THR A N 1
ATOM 662 C CA . THR A 1 81 ? -18.080 -1.598 13.294 1.00 40.97 81 THR A CA 1
ATOM 663 C C . THR A 1 81 ? -18.527 -2.396 12.074 1.00 40.97 81 THR A C 1
ATOM 665 O O . THR A 1 81 ? -18.611 -3.620 12.087 1.00 40.97 81 THR A O 1
ATOM 668 N N . THR A 1 82 ? -18.856 -1.699 10.992 1.00 47.28 82 THR A N 1
ATOM 669 C CA . THR A 1 82 ? -18.925 -2.320 9.660 1.00 47.28 82 THR A CA 1
ATOM 670 C C . THR A 1 82 ? -17.522 -2.342 9.053 1.00 47.28 82 THR A C 1
ATOM 672 O O . THR A 1 82 ? -16.659 -1.579 9.481 1.00 47.28 82 THR A O 1
ATOM 675 N N . ALA A 1 83 ? -17.287 -3.131 7.996 1.00 48.31 83 ALA A N 1
ATOM 676 C CA . ALA A 1 83 ? -16.002 -3.200 7.271 1.00 48.31 83 ALA A CA 1
ATOM 677 C C . ALA A 1 83 ? -15.436 -1.837 6.789 1.00 48.31 83 ALA A C 1
ATOM 679 O O . ALA A 1 83 ? -14.345 -1.774 6.232 1.00 48.31 83 ALA A O 1
ATOM 680 N N . LYS A 1 84 ? -16.181 -0.745 6.984 1.00 46.59 84 LYS A N 1
ATOM 681 C CA . LYS A 1 84 ? -15.885 0.604 6.534 1.00 46.59 84 LYS A CA 1
ATOM 682 C C . LYS A 1 84 ? -15.722 1.639 7.643 1.00 46.59 84 LYS A C 1
ATOM 684 O O . LYS A 1 84 ? -15.340 2.734 7.277 1.00 46.59 84 LYS A O 1
ATOM 689 N N . VAL A 1 85 ? -15.948 1.404 8.939 1.00 45.03 85 VAL A N 1
ATOM 690 C CA . VAL A 1 85 ? -15.878 2.482 9.961 1.00 45.03 85 VAL A CA 1
ATOM 691 C C . VAL A 1 85 ? -15.451 1.916 11.317 1.00 45.03 85 VAL A C 1
ATOM 693 O O . VAL A 1 85 ? -16.082 0.991 11.811 1.00 45.03 85 VAL A O 1
ATOM 696 N N . GLN A 1 86 ? -14.434 2.516 11.942 1.00 47.09 86 GLN A N 1
ATOM 697 C CA . GLN A 1 86 ? -14.212 2.436 13.387 1.00 47.09 86 GLN A CA 1
ATOM 698 C C . GLN A 1 86 ? -14.554 3.820 13.960 1.00 47.09 86 GLN A C 1
ATOM 700 O O . GLN A 1 86 ? -13.869 4.786 13.614 1.00 47.09 86 GLN A O 1
ATOM 705 N N . PRO A 1 87 ? -15.640 3.970 14.735 1.00 44.56 87 PRO A N 1
ATOM 706 C CA . PRO A 1 87 ? -15.899 5.202 15.465 1.00 44.56 87 PRO A CA 1
ATOM 707 C C . PRO A 1 87 ? -14.977 5.242 16.688 1.00 44.56 87 PRO A C 1
ATOM 709 O O . PRO A 1 87 ? -14.925 4.277 17.452 1.00 44.56 87 PRO A O 1
ATOM 712 N N . ALA A 1 88 ? -14.240 6.339 16.850 1.00 44.53 88 ALA A N 1
ATOM 713 C CA . ALA A 1 88 ? -13.566 6.654 18.105 1.00 44.53 88 ALA A CA 1
ATOM 714 C C . ALA A 1 88 ? -14.595 7.235 19.099 1.00 44.53 88 ALA A C 1
ATOM 716 O O . ALA A 1 88 ? -15.502 7.941 18.643 1.00 44.53 88 ALA A O 1
ATOM 717 N N . PRO A 1 89 ? -14.504 6.911 20.403 1.00 51.50 89 PRO A N 1
ATOM 718 C CA . PRO A 1 89 ? -15.285 7.578 21.443 1.00 51.50 89 PRO A CA 1
ATOM 719 C C . PRO A 1 89 ? -14.856 9.037 21.643 1.00 51.50 89 PRO A C 1
ATOM 721 O O . PRO A 1 89 ? -13.666 9.345 21.398 1.00 51.50 89 PRO A O 1
#

InterPro domains:
  IPR004147 ABC1 atypical kinase-like domain [PF03109] (1-85)
  IPR050154 UbiB protein kinase [PTHR10566] (1-85)

Radius of gyration: 19.05 Å; chains: 1; bounding box: 44×16×55 Å

Secondary structure (DSSP, 8-state):
-PPTTHHHHHHHHHHHHHHHHHHHHHHHT-SS-HHHHHHHHHHHHHHHT-HHHHHHHHHHHHHHTTT-TT-------TTT--TT-----

pLDDT: mean 77.69, std 16.14, range [40.12, 97.31]

Organism: Haematococcus lacustris (NCBI:txid44745)

Sequence (89 aa):
VQRPGVAEAIAMDVFILRWLAALARRWGRLNTDLPSLVDEWASSLFRELDYRREALNAQRFKTLFSHMQEVYVPSILPQLTTAKVQPAP